Protein AF-A0A9D5TL53-F1 (afdb_monomer_lite)

Foldseek 3Di:
DDPPPDPVNQDDQDDPLVLLVLAQCPPLVVDPFDFPDWDAFPSRQWIWGWGAHPVRKIWTFIWGKDFDDPVVSSVQVPDPSGRRTHIDGPPPDDTDDIHNDPVVVVVVCCVDPCNVVTD

pLDDT: mean 85.14, std 12.77, range [38.06, 97.06]

Radius of gyration: 17.58 Å; chains: 1; bounding box: 40×21×59 Å

Structure (mmCIF, N/CA/C/O backbone):
data_AF-A0A9D5TL53-F1
#
_entry.id   AF-A0A9D5TL53-F1
#
loop_
_atom_site.group_PDB
_atom_site.id
_atom_site.type_symbol
_atom_site.label_atom_id
_atom_site.label_alt_id
_atom_site.label_comp_id
_atom_site.label_asym_id
_atom_site.label_entity_id
_atom_site.label_seq_id
_atom_site.pdbx_PDB_ins_code
_atom_site.Cartn_x
_atom_site.Cartn_y
_atom_site.Cartn_z
_atom_site.occupancy
_atom_site.B_iso_or_equiv
_atom_site.auth_seq_id
_atom_site.auth_comp_id
_atom_site.auth_asym_id
_atom_site.auth_atom_id
_atom_site.pdbx_PDB_model_num
ATOM 1 N N . MET A 1 1 ? 2.167 -2.154 -40.311 1.00 38.06 1 MET A N 1
ATOM 2 C CA . MET A 1 1 ? 3.318 -1.343 -39.862 1.00 38.06 1 MET A CA 1
ATOM 3 C C . MET A 1 1 ? 3.977 -2.146 -38.754 1.00 38.06 1 MET A C 1
ATOM 5 O O . MET A 1 1 ? 3.367 -2.303 -37.709 1.00 38.06 1 MET A O 1
ATOM 9 N N . ASN A 1 2 ? 5.110 -2.793 -39.035 1.00 40.25 2 ASN A N 1
ATOM 10 C CA . ASN A 1 2 ? 5.761 -3.689 -38.076 1.00 40.25 2 ASN A CA 1
ATOM 11 C C . ASN A 1 2 ? 6.693 -2.860 -37.191 1.00 40.25 2 ASN A C 1
ATOM 13 O O . ASN A 1 2 ? 7.795 -2.521 -37.618 1.00 40.25 2 ASN A O 1
ATOM 17 N N . PHE A 1 3 ? 6.237 -2.508 -35.990 1.00 49.22 3 PHE A N 1
ATOM 18 C CA . PHE A 1 3 ? 7.087 -1.898 -34.972 1.00 49.22 3 PHE A CA 1
ATOM 19 C C . PHE A 1 3 ? 7.912 -2.996 -34.302 1.00 49.22 3 PHE A C 1
ATOM 21 O O . PHE A 1 3 ? 7.498 -3.598 -33.317 1.00 49.22 3 PHE A O 1
ATOM 28 N N . TRP A 1 4 ? 9.081 -3.287 -34.867 1.00 53.09 4 TRP A N 1
ATOM 29 C CA . TRP A 1 4 ? 10.109 -4.030 -34.147 1.00 53.09 4 TRP A CA 1
ATOM 30 C C . TRP A 1 4 ? 10.795 -3.047 -33.201 1.00 53.09 4 TRP A C 1
ATOM 32 O O . TRP A 1 4 ? 11.663 -2.285 -33.622 1.00 53.09 4 TRP A O 1
ATOM 42 N N . ILE A 1 5 ? 10.358 -3.020 -31.942 1.00 56.47 5 ILE A N 1
ATOM 43 C CA . ILE A 1 5 ? 11.023 -2.244 -30.893 1.00 56.47 5 ILE A CA 1
ATOM 44 C C . ILE A 1 5 ? 12.365 -2.927 -30.622 1.00 56.47 5 ILE A C 1
ATOM 46 O O . ILE A 1 5 ? 12.429 -4.092 -30.227 1.00 56.47 5 ILE A O 1
ATOM 50 N N . SER A 1 6 ? 13.453 -2.216 -30.897 1.00 56.56 6 SER A N 1
ATOM 51 C CA . SER A 1 6 ? 14.799 -2.666 -30.566 1.00 56.56 6 SER A CA 1
ATOM 52 C C . SER A 1 6 ? 14.968 -2.635 -29.045 1.00 56.56 6 SER A C 1
ATOM 54 O O . SER A 1 6 ? 14.550 -1.688 -28.385 1.00 56.56 6 SER A O 1
ATOM 56 N N . LYS A 1 7 ? 15.644 -3.640 -28.471 1.00 55.62 7 LYS A N 1
ATOM 57 C CA . LYS A 1 7 ? 15.925 -3.734 -27.023 1.00 55.62 7 LYS A CA 1
ATOM 58 C C . LYS A 1 7 ? 16.646 -2.491 -26.453 1.00 55.62 7 LYS A C 1
ATOM 60 O O . LYS A 1 7 ? 16.682 -2.323 -25.242 1.00 55.62 7 LYS A O 1
ATOM 65 N N . LYS A 1 8 ? 17.224 -1.635 -27.310 1.00 59.75 8 LYS A N 1
ATOM 66 C CA . LYS A 1 8 ? 17.867 -0.362 -26.932 1.00 59.75 8 LYS A CA 1
ATOM 67 C C . LYS A 1 8 ? 16.899 0.787 -26.633 1.00 59.75 8 LYS A C 1
ATOM 69 O O . LYS A 1 8 ? 17.340 1.757 -26.030 1.00 59.75 8 LYS A O 1
ATOM 74 N N . ASP A 1 9 ? 15.635 0.681 -27.033 1.00 74.75 9 ASP A N 1
ATOM 75 C CA . ASP A 1 9 ? 14.674 1.789 -26.940 1.00 74.75 9 ASP A CA 1
ATOM 76 C C . ASP A 1 9 ? 13.719 1.652 -25.743 1.00 74.75 9 ASP A C 1
ATOM 78 O O . ASP A 1 9 ? 12.878 2.519 -25.520 1.00 74.75 9 ASP A O 1
ATOM 82 N N . ILE A 1 10 ? 13.842 0.568 -24.968 1.00 78.38 10 ILE A N 1
ATOM 83 C CA . ILE A 1 10 ? 13.052 0.337 -23.756 1.00 78.38 10 ILE A CA 1
ATOM 84 C C . ILE A 1 10 ? 13.772 1.032 -22.591 1.00 78.38 10 ILE A C 1
ATOM 86 O O . ILE A 1 10 ? 14.926 0.681 -22.313 1.00 78.38 10 ILE A O 1
ATOM 90 N N . PRO A 1 11 ? 13.134 2.001 -21.908 1.00 84.25 11 PRO A N 1
ATOM 91 C CA . PRO A 1 11 ? 13.688 2.607 -20.706 1.00 84.25 11 PRO A CA 1
ATOM 92 C C . PRO A 1 11 ? 14.086 1.537 -19.689 1.00 84.25 11 PRO A C 1
ATOM 94 O O . PRO A 1 11 ? 13.393 0.534 -19.527 1.00 84.25 11 PRO A O 1
ATOM 97 N N . LEU A 1 12 ? 15.196 1.741 -18.985 1.00 87.81 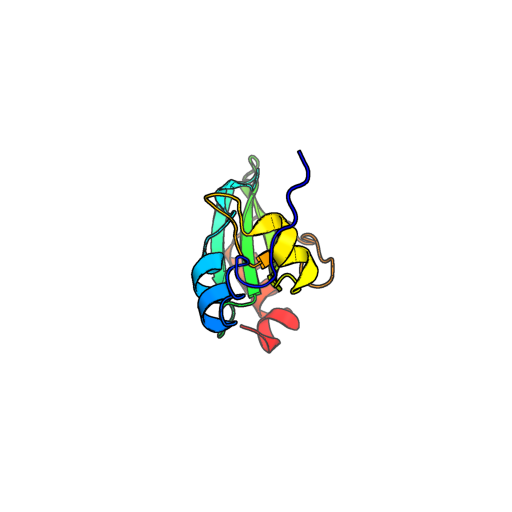12 LEU A N 1
ATOM 98 C CA . LEU A 1 12 ? 15.573 0.828 -17.909 1.00 87.81 12 LEU A CA 1
ATOM 99 C C . LEU A 1 12 ? 14.558 0.919 -16.768 1.00 87.81 12 LEU A C 1
ATOM 101 O O . LEU A 1 12 ? 14.093 2.010 -16.435 1.00 87.81 12 LEU A O 1
ATOM 105 N N . MET A 1 13 ? 14.255 -0.228 -16.160 1.00 89.75 13 MET A N 1
ATOM 106 C CA . MET A 1 13 ? 13.476 -0.280 -14.928 1.00 89.75 13 MET A CA 1
ATOM 107 C C . MET A 1 13 ? 14.187 0.550 -13.843 1.00 89.75 13 MET A C 1
ATOM 109 O O . MET A 1 13 ? 15.388 0.340 -13.616 1.00 89.75 13 MET A O 1
ATOM 113 N N . PRO A 1 14 ? 13.492 1.485 -13.170 1.00 91.75 14 PRO A N 1
ATOM 114 C CA . PRO A 1 14 ? 14.064 2.214 -12.046 1.00 91.75 14 PRO A CA 1
ATOM 115 C C . PRO A 1 14 ? 14.504 1.278 -10.911 1.00 91.75 14 PRO A C 1
ATOM 117 O O . PRO A 1 14 ? 14.023 0.154 -10.778 1.00 91.75 14 PRO A O 1
ATOM 120 N N . GLN A 1 15 ? 15.437 1.739 -10.078 1.00 94.69 15 GLN A N 1
ATOM 121 C CA . GLN A 1 15 ? 15.830 1.000 -8.873 1.00 94.69 15 GLN A CA 1
ATOM 122 C C . GLN A 1 15 ? 14.714 1.043 -7.826 1.00 94.69 15 GLN A C 1
ATOM 124 O O . GLN A 1 15 ? 13.935 1.997 -7.801 1.00 94.69 15 GLN A O 1
ATOM 129 N N . TRP A 1 16 ? 14.661 0.033 -6.956 1.00 95.38 16 TRP A N 1
ATOM 130 C CA . TRP A 1 16 ? 13.578 -0.153 -5.988 1.00 95.38 16 TRP A CA 1
ATOM 131 C C . TRP A 1 16 ? 13.283 1.100 -5.156 1.00 95.38 16 TRP A C 1
ATOM 133 O O . TRP A 1 16 ? 12.132 1.501 -5.044 1.00 95.38 16 TRP A O 1
ATOM 143 N N . GLU A 1 17 ? 14.304 1.781 -4.642 1.00 95.88 17 GLU A N 1
ATOM 144 C CA . GLU A 1 17 ? 14.130 2.978 -3.815 1.00 95.88 17 GLU A CA 1
ATOM 145 C C . GLU A 1 17 ? 13.429 4.111 -4.581 1.00 95.88 17 GLU A C 1
ATOM 147 O O . GLU A 1 17 ? 12.552 4.782 -4.038 1.00 95.88 17 GLU A O 1
ATOM 152 N N . ALA A 1 18 ? 13.765 4.282 -5.864 1.00 95.69 18 ALA A N 1
ATOM 153 C CA . ALA A 1 18 ? 13.109 5.255 -6.733 1.00 95.69 18 ALA A CA 1
ATOM 154 C C . ALA A 1 18 ? 11.668 4.835 -7.057 1.00 95.69 18 ALA A C 1
ATOM 156 O O . ALA A 1 18 ? 10.783 5.684 -7.112 1.00 95.69 18 ALA A O 1
ATOM 157 N N . ILE A 1 19 ? 11.413 3.532 -7.230 1.00 96.25 19 ILE A N 1
ATOM 158 C CA . ILE A 1 19 ? 10.055 3.000 -7.406 1.00 96.25 19 ILE A CA 1
ATOM 159 C C . ILE A 1 19 ? 9.198 3.336 -6.185 1.00 96.25 19 ILE A C 1
ATOM 161 O O . ILE A 1 19 ? 8.100 3.866 -6.347 1.00 96.25 19 ILE A O 1
ATOM 165 N N . VAL A 1 20 ? 9.698 3.083 -4.973 1.00 97.06 20 VAL A N 1
ATOM 166 C CA . VAL A 1 20 ? 8.974 3.399 -3.734 1.00 97.06 20 VAL A CA 1
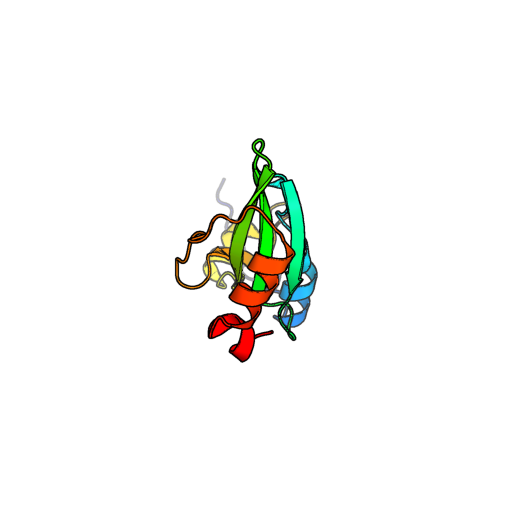ATOM 167 C C . VAL A 1 20 ? 8.642 4.890 -3.645 1.00 97.06 20 VAL A C 1
ATOM 169 O O . VAL A 1 20 ? 7.503 5.250 -3.348 1.00 97.06 20 VAL A O 1
ATOM 172 N N . GLU A 1 21 ? 9.597 5.765 -3.965 1.00 96.50 21 GLU A N 1
ATOM 173 C CA . GLU A 1 21 ? 9.371 7.214 -3.980 1.00 96.50 21 GLU A CA 1
ATOM 174 C C . GLU A 1 21 ? 8.308 7.626 -5.012 1.00 96.50 21 GLU A C 1
ATOM 176 O O . GLU A 1 21 ? 7.386 8.375 -4.683 1.00 96.50 21 GLU A O 1
ATOM 181 N N . MET A 1 22 ? 8.385 7.094 -6.236 1.00 95.50 22 MET A N 1
ATOM 182 C CA . MET A 1 22 ? 7.414 7.365 -7.304 1.00 95.50 22 MET A CA 1
ATOM 183 C C . MET A 1 22 ? 5.996 6.908 -6.943 1.00 95.50 22 MET A C 1
ATOM 185 O O . MET A 1 22 ? 5.022 7.532 -7.375 1.00 95.50 22 MET A O 1
ATOM 189 N N . MET A 1 23 ? 5.880 5.819 -6.179 1.00 96.81 23 MET A N 1
ATOM 190 C CA . MET A 1 23 ? 4.611 5.175 -5.845 1.00 96.81 23 MET A CA 1
ATOM 191 C C . MET A 1 23 ? 3.936 5.716 -4.592 1.00 96.81 23 MET A C 1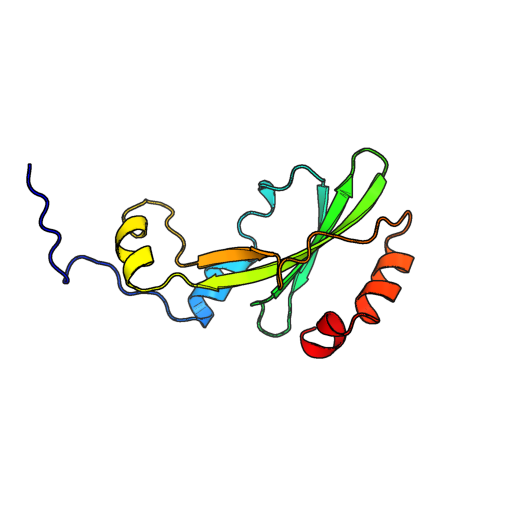
ATOM 193 O O . MET A 1 23 ? 2.726 5.532 -4.469 1.00 96.81 23 MET A O 1
ATOM 197 N N . ARG A 1 24 ? 4.678 6.360 -3.683 1.00 94.62 24 ARG A N 1
ATOM 198 C CA . ARG A 1 24 ? 4.259 6.675 -2.305 1.00 94.62 24 ARG A CA 1
ATOM 199 C C . ARG A 1 24 ? 2.772 7.030 -2.169 1.00 94.62 24 ARG A C 1
ATOM 201 O O . ARG A 1 24 ? 2.009 6.237 -1.626 1.00 94.62 24 ARG A O 1
ATOM 208 N N . ASP A 1 25 ? 2.349 8.142 -2.768 1.00 95.38 25 ASP A N 1
ATOM 209 C CA . ASP A 1 25 ? 0.972 8.656 -2.668 1.00 95.38 25 ASP A CA 1
ATOM 210 C C . ASP A 1 25 ? 0.109 8.354 -3.910 1.00 95.38 25 ASP A C 1
ATOM 212 O O . ASP A 1 25 ? -0.948 8.952 -4.108 1.00 95.38 25 ASP A O 1
ATOM 216 N N . LYS A 1 26 ? 0.542 7.440 -4.789 1.00 95.81 26 LYS A N 1
ATOM 217 C CA . LYS A 1 26 ? -0.203 7.115 -6.014 1.00 95.81 26 LYS A CA 1
ATOM 218 C C . LYS A 1 26 ? -1.484 6.339 -5.712 1.00 95.81 26 LYS A C 1
ATOM 220 O O . LYS A 1 26 ? -1.503 5.463 -4.839 1.00 95.81 26 LYS A O 1
ATOM 225 N N . TYR A 1 27 ? -2.519 6.647 -6.496 1.00 94.12 27 TYR A N 1
ATOM 226 C CA . TYR A 1 27 ? -3.827 5.988 -6.521 1.00 94.12 27 TYR A CA 1
ATOM 227 C C . TYR A 1 27 ? -4.683 6.166 -5.261 1.00 94.12 27 TYR A C 1
ATOM 229 O O . TYR A 1 27 ? -5.682 5.471 -5.101 1.00 94.12 27 TYR A O 1
ATOM 237 N N . LEU A 1 28 ? -4.336 7.098 -4.370 1.00 94.88 28 LEU A N 1
ATOM 238 C CA . LEU A 1 28 ? -5.166 7.411 -3.201 1.00 94.88 28 LEU A CA 1
ATOM 239 C C . LEU A 1 28 ? -6.511 8.035 -3.611 1.00 94.88 28 LEU A C 1
ATOM 241 O O . LEU A 1 28 ? -7.520 7.851 -2.944 1.00 94.88 28 LEU A O 1
ATOM 245 N N . GLU A 1 29 ? -6.544 8.718 -4.751 1.00 92.94 29 GLU A N 1
ATOM 246 C CA . GLU A 1 29 ? -7.742 9.290 -5.361 1.00 92.94 29 GLU A CA 1
ATOM 247 C C . GLU A 1 29 ? -8.682 8.251 -5.992 1.00 92.94 29 GLU A C 1
ATOM 249 O O . GLU A 1 29 ? -9.803 8.589 -6.366 1.00 92.94 29 GLU A O 1
ATOM 254 N N . ALA A 1 30 ? -8.231 7.002 -6.150 1.00 91.50 30 ALA A N 1
ATOM 255 C CA . ALA A 1 30 ? -9.016 5.939 -6.774 1.00 91.50 30 ALA A CA 1
ATOM 256 C C . ALA A 1 30 ? -9.990 5.253 -5.798 1.00 91.50 30 ALA A C 1
ATOM 258 O O . ALA A 1 30 ? -10.851 4.488 -6.236 1.00 91.50 30 ALA A O 1
ATOM 259 N N . PHE A 1 31 ? -9.860 5.508 -4.493 1.00 90.38 31 PHE A N 1
ATOM 260 C CA . PHE A 1 31 ? -10.773 4.977 -3.485 1.00 90.38 31 PHE A CA 1
ATOM 261 C C . PHE A 1 31 ? -12.134 5.677 -3.561 1.00 90.38 31 PHE A C 1
ATOM 263 O O . PHE A 1 31 ? -12.225 6.888 -3.750 1.00 90.38 31 PHE A O 1
ATOM 270 N N . THR A 1 32 ? -13.209 4.899 -3.416 1.00 89.62 32 THR A N 1
ATOM 271 C CA . THR A 1 32 ? -14.578 5.434 -3.346 1.00 89.62 32 THR A CA 1
ATOM 272 C C . THR A 1 32 ? -14.874 6.088 -2.002 1.00 89.62 32 THR A C 1
ATOM 274 O O . THR A 1 32 ? -15.652 7.037 -1.943 1.00 89.62 32 THR A O 1
ATOM 277 N N . ASP A 1 33 ? -14.260 5.564 -0.942 1.00 91.94 33 ASP A N 1
ATOM 278 C CA . ASP A 1 33 ? -14.379 6.062 0.424 1.00 91.94 33 ASP A CA 1
ATOM 279 C C . ASP A 1 33 ? -13.362 7.182 0.680 1.00 91.94 33 ASP A C 1
ATOM 281 O O . ASP A 1 33 ? -12.333 7.283 0.007 1.00 91.94 33 ASP A O 1
ATOM 285 N N . GLU A 1 34 ? -13.630 8.023 1.678 1.00 93.88 34 GLU A N 1
ATOM 286 C CA . GLU A 1 34 ? -12.721 9.104 2.061 1.00 93.88 34 GLU A CA 1
ATOM 287 C C . GLU A 1 34 ? -11.422 8.520 2.630 1.00 93.88 34 GLU A C 1
ATOM 289 O O . GLU A 1 34 ? -11.448 7.829 3.648 1.00 93.88 34 GLU A O 1
ATOM 294 N N . VAL A 1 35 ? -10.276 8.837 2.018 1.00 94.31 35 VAL A N 1
ATOM 295 C CA . VAL A 1 35 ? -8.960 8.544 2.603 1.00 94.31 35 VAL A CA 1
ATOM 296 C C . VAL A 1 35 ? -8.691 9.537 3.730 1.00 94.31 35 VAL A C 1
ATOM 298 O O . VAL A 1 35 ? -8.435 10.715 3.488 1.00 94.31 35 VAL A O 1
ATOM 301 N N . VAL A 1 36 ? -8.736 9.054 4.969 1.00 93.06 36 VAL A N 1
ATOM 302 C CA . VAL A 1 36 ? -8.572 9.884 6.171 1.00 93.06 36 VAL A CA 1
ATOM 303 C C . VAL A 1 36 ? -7.104 10.020 6.562 1.00 93.06 36 VAL A C 1
ATOM 305 O O . VAL A 1 36 ? -6.654 11.099 6.944 1.00 93.06 36 VAL A O 1
ATOM 308 N N . GLU A 1 37 ? -6.350 8.927 6.488 1.00 92.12 37 GLU A N 1
ATOM 309 C CA . GLU A 1 37 ? -4.941 8.885 6.871 1.00 92.12 37 GLU A CA 1
ATOM 310 C C . GLU A 1 37 ? -4.241 7.725 6.145 1.00 92.12 37 GLU A C 1
ATOM 312 O O . GLU A 1 37 ? -4.864 6.730 5.768 1.00 92.12 37 GLU A O 1
ATOM 317 N N . VAL A 1 38 ? -2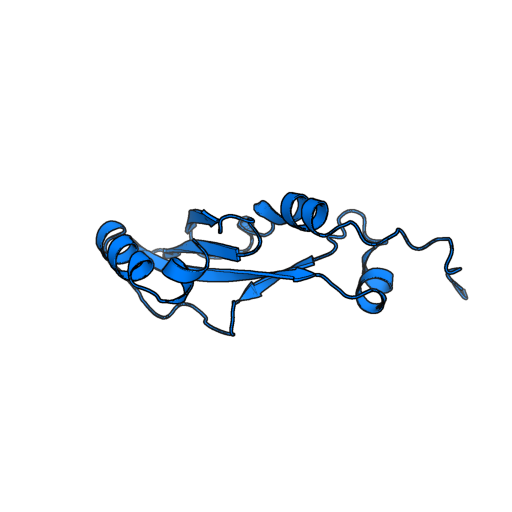.931 7.864 5.929 1.00 94.50 38 VAL A N 1
ATOM 318 C CA . VAL A 1 38 ? -2.088 6.811 5.360 1.00 94.50 38 VAL A CA 1
ATOM 319 C C . VAL A 1 38 ? -0.889 6.602 6.269 1.00 94.50 38 VAL A C 1
ATOM 321 O O . VAL A 1 38 ? -0.133 7.535 6.543 1.00 94.50 38 VAL A O 1
ATOM 324 N N . ILE A 1 39 ? -0.706 5.367 6.726 1.00 93.75 39 ILE A N 1
ATOM 325 C CA . ILE A 1 39 ? 0.435 4.974 7.552 1.00 93.75 39 ILE A CA 1
ATOM 326 C C . ILE A 1 39 ? 1.365 4.148 6.676 1.00 93.75 39 ILE A C 1
ATOM 328 O O . ILE A 1 39 ? 0.951 3.125 6.139 1.00 93.75 39 ILE A O 1
ATOM 332 N N . TYR A 1 40 ? 2.615 4.580 6.541 1.00 95.56 40 TYR A N 1
ATOM 333 C CA . TYR A 1 40 ? 3.634 3.898 5.743 1.00 95.56 40 TYR A CA 1
ATOM 334 C C . TYR A 1 40 ? 4.536 3.029 6.618 1.00 95.56 40 TYR A C 1
ATOM 336 O O . TYR A 1 40 ? 4.839 3.402 7.755 1.00 95.56 40 TYR A O 1
ATOM 344 N N . SER A 1 41 ? 4.993 1.896 6.079 1.00 95.06 41 SER A N 1
ATOM 345 C CA . SER A 1 41 ? 6.046 1.097 6.709 1.00 95.06 41 SER A CA 1
ATOM 346 C C . SER A 1 41 ? 7.347 1.887 6.765 1.00 95.06 41 SER A C 1
ATOM 348 O O . SER A 1 41 ? 7.527 2.902 6.084 1.00 95.06 41 SER A O 1
ATOM 350 N N . LYS A 1 42 ? 8.309 1.394 7.548 1.00 91.75 42 LYS A N 1
ATOM 351 C CA . LYS A 1 42 ? 9.614 2.051 7.702 1.00 91.75 42 LYS A CA 1
ATOM 352 C C . LYS A 1 42 ? 10.341 2.289 6.370 1.00 91.75 42 LYS A C 1
ATOM 354 O O . LYS A 1 42 ? 11.041 3.288 6.230 1.00 91.75 42 LYS A O 1
ATOM 359 N N . ASP A 1 43 ? 10.193 1.373 5.421 1.00 93.94 43 ASP A N 1
ATOM 360 C CA . ASP A 1 43 ? 10.766 1.441 4.073 1.00 93.94 43 ASP A CA 1
ATOM 361 C C . ASP A 1 43 ? 9.781 1.974 3.018 1.00 93.94 43 ASP A C 1
ATOM 363 O O . ASP A 1 43 ? 10.132 2.026 1.846 1.00 93.94 43 ASP A O 1
ATOM 367 N N . CYS A 1 44 ? 8.566 2.365 3.423 1.00 95.81 44 CYS A N 1
ATOM 368 C CA . CYS A 1 44 ? 7.476 2.849 2.570 1.00 95.81 44 CYS A CA 1
ATOM 369 C C . CYS A 1 44 ? 6.998 1.868 1.481 1.00 95.81 44 CYS A C 1
ATOM 371 O O . CYS A 1 44 ? 6.247 2.274 0.595 1.00 95.81 44 CYS A O 1
ATOM 373 N N . SER A 1 45 ? 7.385 0.589 1.542 1.00 96.06 45 SER A N 1
ATOM 374 C CA . SER A 1 45 ? 6.937 -0.432 0.585 1.00 96.06 45 SER A CA 1
ATOM 375 C C . SER A 1 45 ? 5.551 -1.000 0.895 1.00 96.06 45 SER A C 1
ATOM 377 O O . SER A 1 45 ? 4.913 -1.586 0.018 1.00 96.06 45 SER A O 1
ATOM 379 N N . LEU A 1 46 ? 5.079 -0.810 2.129 1.00 95.50 46 LEU A N 1
ATOM 380 C CA . LEU A 1 46 ? 3.738 -1.146 2.582 1.00 95.50 46 LEU A CA 1
ATOM 381 C C . LEU A 1 46 ? 3.032 0.112 3.082 1.00 95.50 46 LEU A C 1
ATOM 383 O O . LEU A 1 46 ? 3.664 1.034 3.613 1.00 95.50 46 LEU A O 1
ATOM 387 N N . ARG A 1 47 ? 1.704 0.125 2.975 1.00 95.19 47 ARG A N 1
ATOM 388 C CA . ARG A 1 47 ? 0.884 1.170 3.586 1.00 95.19 47 ARG A CA 1
ATOM 389 C C . ARG A 1 47 ? -0.444 0.639 4.097 1.00 95.19 47 ARG A C 1
ATOM 391 O O . ARG A 1 47 ? -1.071 -0.200 3.459 1.00 95.19 47 ARG A O 1
ATOM 398 N N . TYR A 1 48 ? -0.888 1.180 5.221 1.00 92.38 48 TYR A N 1
ATOM 399 C CA . TYR A 1 48 ? -2.288 1.141 5.612 1.00 92.38 48 TYR A CA 1
ATOM 400 C C . TYR A 1 48 ? -2.969 2.395 5.076 1.00 92.38 48 TYR A C 1
ATOM 402 O O . TYR A 1 48 ? -2.597 3.502 5.461 1.00 92.38 48 TYR A O 1
ATOM 410 N N . VAL A 1 49 ? -3.963 2.219 4.209 1.00 92.62 49 VAL A N 1
ATOM 411 C CA . VAL A 1 49 ? -4.865 3.290 3.773 1.00 92.62 49 VAL A CA 1
ATOM 412 C C . VAL A 1 49 ? -6.106 3.238 4.649 1.00 92.62 49 VAL A C 1
ATOM 414 O O . VAL A 1 49 ? -6.795 2.218 4.675 1.00 92.62 49 VAL A O 1
ATOM 417 N N . ILE A 1 50 ? -6.366 4.309 5.391 1.00 90.31 50 ILE A N 1
ATOM 418 C CA . ILE A 1 50 ? -7.496 4.405 6.316 1.00 90.31 50 ILE A CA 1
ATOM 419 C C . ILE A 1 50 ? -8.633 5.095 5.594 1.00 90.31 50 ILE A C 1
ATOM 421 O O . ILE A 1 50 ? -8.477 6.208 5.091 1.00 90.31 50 ILE A O 1
ATOM 425 N N . LEU A 1 51 ? -9.772 4.422 5.566 1.00 91.44 51 LEU A N 1
ATOM 426 C CA . LEU A 1 51 ? -10.930 4.808 4.787 1.00 91.44 51 LEU A CA 1
ATOM 427 C C . LEU A 1 51 ? -12.103 5.095 5.710 1.00 91.44 51 LEU A C 1
ATOM 429 O O . LEU A 1 51 ? -12.269 4.436 6.740 1.00 91.44 51 LEU A O 1
ATOM 433 N N . LYS A 1 52 ? -12.930 6.059 5.324 1.00 91.38 52 LYS A N 1
ATOM 434 C CA . LYS A 1 52 ? -14.181 6.369 6.000 1.00 91.38 52 LYS A CA 1
ATOM 435 C C . LYS A 1 52 ? -15.323 6.399 4.998 1.00 91.38 52 LYS A C 1
ATOM 437 O O . LYS A 1 52 ? -15.273 7.128 4.008 1.00 91.38 52 LYS A O 1
ATOM 442 N N . ASP A 1 53 ? -16.347 5.606 5.278 1.00 89.62 53 ASP A N 1
ATOM 443 C CA . ASP A 1 53 ? -17.534 5.533 4.437 1.00 89.62 53 ASP A CA 1
ATOM 444 C C . ASP A 1 53 ? -18.502 6.705 4.698 1.00 89.62 53 ASP A C 1
ATOM 446 O O . ASP A 1 53 ? -18.374 7.481 5.653 1.00 89.62 53 ASP A O 1
ATOM 450 N N . GLU A 1 54 ? -19.530 6.818 3.856 1.00 89.81 54 GLU A N 1
ATOM 451 C CA . GLU A 1 54 ? -20.573 7.849 3.964 1.00 89.81 54 GLU A CA 1
ATOM 452 C C . GLU A 1 54 ? -21.385 7.794 5.276 1.00 89.81 54 GLU A C 1
ATOM 454 O O . GLU A 1 54 ? -22.028 8.777 5.652 1.00 89.81 54 GLU A O 1
ATOM 459 N N . LYS A 1 55 ? -21.362 6.660 5.989 1.00 88.38 55 LYS A N 1
ATOM 460 C CA . LYS A 1 55 ? -22.047 6.457 7.277 1.00 88.38 55 LYS A CA 1
ATOM 461 C C . LYS A 1 55 ? -21.158 6.830 8.461 1.00 88.38 55 LYS A C 1
ATOM 463 O O . LYS A 1 55 ? -21.617 6.795 9.601 1.00 88.38 55 LYS A O 1
ATOM 468 N N . GLY A 1 56 ? -19.915 7.224 8.196 1.00 86.94 56 GLY A N 1
ATOM 469 C CA . GLY A 1 56 ? -18.931 7.594 9.199 1.00 86.94 56 GLY A CA 1
ATOM 470 C C . GLY A 1 56 ? -18.208 6.410 9.830 1.00 86.94 56 GLY A C 1
ATOM 471 O O . GLY A 1 56 ? -17.564 6.599 10.861 1.00 86.94 56 GLY A O 1
ATOM 472 N N . LEU A 1 57 ? -18.306 5.224 9.230 1.00 86.88 57 LEU A N 1
ATOM 473 C CA . LEU A 1 57 ? -17.609 4.028 9.674 1.00 86.88 57 LEU A CA 1
ATOM 474 C C . LEU A 1 57 ? -16.210 3.979 9.065 1.00 86.88 57 LEU A C 1
ATOM 476 O O . LEU A 1 57 ? -16.012 4.301 7.895 1.00 86.88 57 LEU A O 1
ATOM 480 N N . PHE A 1 58 ? -15.243 3.557 9.869 1.00 86.81 58 PHE A N 1
ATOM 481 C CA . PHE A 1 58 ? -13.845 3.459 9.478 1.00 86.81 58 PHE A CA 1
ATOM 482 C C . PHE A 1 58 ? -13.492 2.034 9.073 1.00 86.81 58 PHE A C 1
ATOM 484 O O . PHE A 1 58 ? -13.850 1.075 9.759 1.00 86.81 58 PHE A O 1
ATOM 491 N N . THR A 1 59 ? -12.722 1.902 8.002 1.00 86.56 59 THR A N 1
ATOM 492 C CA . THR A 1 59 ? -12.072 0.656 7.601 1.00 86.56 59 THR A CA 1
ATOM 493 C C . THR A 1 59 ? -10.645 0.936 7.136 1.00 86.56 59 THR A C 1
ATOM 495 O O . THR A 1 59 ? -10.174 2.073 7.176 1.00 86.56 59 THR A O 1
ATOM 498 N N . TYR A 1 60 ? -9.921 -0.102 6.730 1.00 87.00 60 TYR A N 1
ATOM 499 C CA . TYR A 1 60 ? -8.580 0.054 6.189 1.00 87.00 60 TYR A CA 1
ATOM 500 C C . TYR A 1 60 ? -8.273 -0.975 5.108 1.00 87.00 60 TYR A C 1
ATOM 502 O O . TYR A 1 60 ? -8.825 -2.078 5.087 1.00 87.00 60 TYR A O 1
ATOM 510 N N . GLN A 1 61 ? -7.309 -0.629 4.263 1.00 89.31 61 GLN A N 1
ATOM 511 C CA . GLN A 1 61 ? -6.691 -1.536 3.309 1.00 89.31 61 GLN A CA 1
ATOM 512 C C . GLN A 1 61 ? -5.180 -1.555 3.540 1.00 89.31 61 GLN A C 1
ATOM 514 O O . GLN A 1 61 ? -4.532 -0.510 3.506 1.00 89.31 61 GLN A O 1
ATOM 519 N N . LEU A 1 62 ? -4.624 -2.740 3.810 1.00 91.12 62 LEU A N 1
ATOM 520 C CA . LEU A 1 62 ? -3.177 -2.940 3.821 1.00 91.12 62 LEU A CA 1
ATOM 521 C C . LEU A 1 62 ? -2.724 -3.249 2.399 1.00 91.12 62 LEU A C 1
ATOM 523 O O . LEU A 1 62 ? -3.190 -4.212 1.789 1.00 91.12 62 LEU A O 1
ATOM 527 N N . GLU A 1 63 ? -1.804 -2.450 1.885 1.00 93.94 63 GLU A N 1
ATOM 528 C CA . GLU A 1 63 ? -1.287 -2.566 0.528 1.00 93.94 63 GLU A CA 1
ATOM 529 C C . GLU A 1 63 ? 0.228 -2.708 0.518 1.00 93.94 63 GLU A C 1
ATOM 531 O O . GLU A 1 63 ? 0.920 -2.248 1.428 1.00 93.94 63 GLU A O 1
ATOM 536 N N . ALA A 1 64 ? 0.732 -3.316 -0.550 1.00 95.31 64 ALA A N 1
ATOM 537 C CA . ALA A 1 64 ? 2.145 -3.424 -0.862 1.00 95.31 64 ALA A CA 1
ATOM 538 C C . ALA A 1 64 ? 2.431 -2.936 -2.274 1.00 95.31 64 ALA A C 1
ATOM 540 O O . ALA A 1 64 ? 1.599 -3.086 -3.172 1.00 95.31 64 ALA A O 1
ATOM 541 N N . ILE A 1 65 ? 3.632 -2.405 -2.478 1.00 96.94 65 ILE A N 1
ATOM 542 C CA . ILE A 1 65 ? 4.144 -2.130 -3.815 1.00 96.94 65 ILE A CA 1
ATOM 543 C C . ILE A 1 65 ? 4.480 -3.460 -4.490 1.00 96.94 65 ILE A C 1
ATOM 545 O O . ILE A 1 65 ? 5.344 -4.211 -4.037 1.00 96.94 65 ILE A O 1
ATOM 549 N N . TYR A 1 66 ? 3.821 -3.719 -5.612 1.00 95.06 66 TYR A N 1
ATOM 550 C CA . TYR A 1 66 ? 4.196 -4.751 -6.563 1.00 95.06 66 TYR A CA 1
ATOM 551 C C . TYR A 1 66 ? 4.980 -4.108 -7.707 1.00 95.06 66 TYR A C 1
ATOM 553 O O . TYR A 1 66 ? 4.407 -3.374 -8.515 1.00 95.06 66 TYR A O 1
ATOM 561 N N . GLN A 1 67 ? 6.291 -4.352 -7.751 1.00 95.44 67 GLN A N 1
ATOM 562 C CA . GLN A 1 67 ? 7.132 -3.968 -8.884 1.00 95.44 67 GLN A CA 1
ATOM 563 C C . GLN A 1 67 ? 6.880 -4.916 -10.054 1.00 95.44 67 GLN A C 1
ATOM 565 O O . GLN A 1 67 ? 6.943 -6.134 -9.889 1.00 95.44 67 GLN A O 1
ATOM 570 N N . PHE A 1 68 ? 6.653 -4.332 -11.227 1.00 94.19 68 PHE A N 1
ATOM 571 C CA . PHE A 1 68 ? 6.514 -5.086 -12.463 1.00 94.19 68 PHE A CA 1
ATOM 572 C C . PHE A 1 68 ? 7.829 -5.753 -12.853 1.00 94.19 68 PHE A C 1
ATOM 574 O O . PHE A 1 68 ? 8.913 -5.212 -12.610 1.00 94.19 68 PHE A O 1
ATOM 581 N N . ASP A 1 69 ? 7.747 -6.914 -13.490 1.00 92.06 69 ASP A N 1
ATOM 582 C CA . ASP A 1 69 ? 8.927 -7.540 -14.073 1.00 92.06 69 ASP A CA 1
ATOM 583 C C . ASP A 1 69 ? 9.373 -6.844 -15.377 1.00 92.06 69 ASP A C 1
ATOM 585 O O . ASP A 1 69 ? 8.748 -5.902 -15.879 1.00 92.06 69 ASP A O 1
ATOM 589 N N . GLU A 1 70 ? 10.514 -7.270 -15.929 1.00 88.12 70 GLU A N 1
ATOM 590 C CA . GLU A 1 70 ? 11.035 -6.684 -17.168 1.00 88.12 70 GLU A CA 1
ATOM 591 C C . GLU A 1 70 ? 10.089 -6.861 -18.358 1.00 88.12 70 GLU A C 1
ATOM 593 O O . GLU A 1 70 ? 10.126 -6.044 -19.277 1.00 88.12 70 GLU A O 1
ATOM 598 N N . ASP A 1 71 ? 9.307 -7.937 -18.402 1.00 88.88 71 ASP A N 1
ATOM 599 C CA . ASP A 1 71 ? 8.408 -8.205 -19.516 1.00 88.88 71 ASP A CA 1
ATOM 600 C C . ASP A 1 71 ? 7.170 -7.319 -19.426 1.00 88.88 71 ASP A C 1
ATOM 602 O O . ASP A 1 71 ? 6.841 -6.662 -20.410 1.00 88.88 71 ASP A O 1
ATOM 606 N N . GLU A 1 72 ? 6.559 -7.203 -18.250 1.00 91.31 72 GLU A N 1
ATOM 607 C CA . GLU A 1 72 ? 5.469 -6.265 -17.973 1.00 91.31 72 GLU A CA 1
ATOM 608 C C . GLU A 1 72 ? 5.880 -4.815 -18.267 1.00 91.31 72 GLU A C 1
ATOM 610 O O . GLU A 1 72 ? 5.169 -4.091 -18.972 1.00 91.31 72 GLU A O 1
ATOM 615 N N . TRP A 1 73 ? 7.073 -4.407 -17.820 1.00 90.31 73 TRP A N 1
ATOM 616 C CA . TRP A 1 73 ? 7.597 -3.057 -18.034 1.00 90.31 73 TRP A CA 1
ATOM 617 C C . TRP A 1 73 ? 7.691 -2.672 -19.507 1.00 90.31 73 TRP A C 1
ATOM 619 O O . TRP A 1 73 ? 7.298 -1.566 -19.879 1.00 90.31 73 TRP A O 1
ATOM 629 N N . LYS A 1 74 ? 8.138 -3.598 -20.366 1.00 88.69 74 LYS A N 1
ATOM 630 C CA . LYS A 1 74 ? 8.264 -3.368 -21.818 1.00 88.69 74 LYS A CA 1
ATOM 631 C C . LYS A 1 74 ? 6.946 -2.972 -22.474 1.00 88.69 74 LYS A C 1
ATOM 633 O O . LYS A 1 74 ? 6.971 -2.297 -23.502 1.00 88.69 74 LYS A O 1
ATOM 638 N N . TYR A 1 75 ? 5.814 -3.406 -21.922 1.00 85.19 75 TYR A N 1
ATOM 639 C CA . TYR A 1 75 ? 4.500 -3.092 -22.476 1.00 85.19 75 TYR A CA 1
ATOM 640 C C . TYR A 1 75 ? 3.959 -1.749 -21.991 1.00 85.19 75 TYR A C 1
ATOM 642 O O . TYR A 1 75 ? 3.237 -1.092 -22.737 1.00 85.19 75 TYR A O 1
ATOM 650 N N . ILE A 1 76 ? 4.310 -1.327 -20.775 1.00 85.88 76 ILE A N 1
ATOM 651 C CA . ILE A 1 76 ? 3.716 -0.141 -20.146 1.00 85.88 76 ILE A CA 1
ATOM 652 C C . ILE A 1 76 ? 4.591 1.112 -20.249 1.00 85.88 76 ILE A C 1
ATOM 654 O O . ILE A 1 76 ? 4.056 2.217 -20.272 1.00 85.88 76 ILE A O 1
ATOM 658 N N . CYS A 1 77 ? 5.916 0.974 -20.362 1.00 85.25 77 CYS A N 1
ATOM 659 C CA . CYS A 1 77 ? 6.882 2.072 -20.225 1.00 85.25 77 CYS A CA 1
ATOM 660 C C . CYS A 1 77 ? 6.770 3.195 -21.268 1.00 85.25 77 CYS A C 1
ATOM 662 O O . CYS A 1 77 ? 7.408 4.235 -21.123 1.00 85.25 77 CYS A O 1
ATOM 664 N N . PHE A 1 78 ? 6.003 2.985 -22.338 1.00 84.31 78 PHE A N 1
ATOM 665 C CA . PHE A 1 78 ? 5.801 3.963 -23.410 1.00 84.31 78 PHE A CA 1
ATOM 666 C C . PHE A 1 78 ? 4.584 4.873 -23.189 1.00 84.31 78 PHE A C 1
ATOM 668 O O . PHE A 1 78 ? 4.339 5.769 -23.997 1.00 84.31 78 PHE A O 1
ATOM 675 N N . HIS A 1 79 ? 3.814 4.665 -22.117 1.00 83.44 79 HIS A N 1
ATOM 676 C CA . HIS A 1 79 ? 2.745 5.581 -21.731 1.00 83.44 79 HIS A CA 1
ATOM 677 C C . HIS A 1 79 ? 3.314 6.797 -20.986 1.00 83.44 79 HIS A C 1
ATOM 679 O O . HIS A 1 79 ? 4.222 6.660 -20.170 1.00 83.44 79 HIS A O 1
ATOM 685 N N . ASN A 1 80 ? 2.755 7.986 -21.241 1.00 74.94 80 ASN A N 1
ATOM 686 C CA . ASN A 1 80 ? 3.260 9.259 -20.700 1.00 74.94 80 ASN A CA 1
ATOM 687 C C . ASN A 1 80 ? 3.285 9.334 -19.159 1.00 74.94 80 ASN A C 1
ATOM 689 O O . ASN A 1 80 ? 4.034 10.142 -18.624 1.00 74.94 80 ASN A O 1
ATOM 693 N N . ASP A 1 81 ? 2.533 8.469 -18.471 1.00 83.19 81 ASP A N 1
ATOM 694 C CA . ASP A 1 81 ? 2.443 8.397 -17.005 1.00 83.19 81 ASP A CA 1
ATOM 695 C C . ASP A 1 81 ? 2.722 6.979 -16.473 1.00 83.19 81 ASP A C 1
ATOM 697 O O . ASP A 1 81 ? 2.223 6.583 -15.419 1.00 83.19 81 ASP A O 1
ATOM 701 N N . ALA A 1 82 ? 3.480 6.177 -17.227 1.00 87.88 82 ALA A N 1
ATOM 702 C CA . ALA A 1 82 ? 3.792 4.806 -16.846 1.00 87.88 82 ALA A CA 1
ATOM 703 C C . ALA A 1 82 ? 4.522 4.756 -15.498 1.00 87.88 82 ALA A C 1
ATOM 705 O O . ALA A 1 82 ? 5.598 5.335 -15.332 1.00 87.88 82 ALA A O 1
ATOM 706 N N . LEU A 1 83 ? 3.953 4.013 -14.552 1.00 93.56 83 LEU A N 1
ATOM 707 C CA . LEU A 1 83 ? 4.593 3.714 -13.280 1.00 93.56 83 LEU A CA 1
ATOM 708 C C . LEU A 1 83 ? 5.198 2.303 -13.328 1.00 93.56 83 LEU A C 1
ATOM 710 O O . LEU A 1 83 ? 4.585 1.394 -13.883 1.00 93.56 83 LEU A O 1
ATOM 714 N N . PRO A 1 84 ? 6.394 2.099 -12.752 1.00 94.19 84 PRO A N 1
ATOM 715 C CA . PRO A 1 84 ? 7.099 0.811 -12.762 1.00 94.19 84 PRO A CA 1
ATOM 716 C C . PRO A 1 84 ? 6.529 -0.210 -11.761 1.00 94.19 84 PRO A C 1
ATOM 718 O O . PRO A 1 84 ? 7.089 -1.291 -11.579 1.00 94.19 84 PRO A O 1
ATOM 721 N N . ALA A 1 85 ? 5.442 0.144 -11.080 1.00 96.31 85 ALA A N 1
ATOM 722 C CA . ALA A 1 85 ? 4.817 -0.659 -10.050 1.00 96.31 85 ALA A CA 1
ATOM 723 C C . ALA A 1 85 ? 3.346 -0.265 -9.860 1.00 96.31 85 ALA A C 1
ATOM 725 O O . ALA A 1 85 ? 2.871 0.747 -10.384 1.00 96.31 85 ALA A O 1
ATOM 726 N N . THR A 1 86 ? 2.637 -1.047 -9.053 1.00 95.38 86 THR A N 1
ATOM 727 C CA . THR A 1 86 ? 1.290 -0.728 -8.576 1.00 95.38 86 THR A CA 1
ATOM 728 C C . THR A 1 86 ? 1.132 -1.085 -7.103 1.00 95.38 86 THR A C 1
ATOM 730 O O . THR A 1 86 ? 1.841 -1.945 -6.585 1.00 95.38 86 THR A O 1
ATOM 733 N N . TRP A 1 87 ? 0.189 -0.435 -6.427 1.00 95.69 87 TRP A N 1
ATOM 734 C CA . TRP A 1 87 ? -0.268 -0.875 -5.112 1.00 95.69 87 TRP A CA 1
ATOM 735 C C . TRP A 1 87 ? -1.215 -2.065 -5.275 1.00 95.69 87 TRP A C 1
ATOM 737 O O . TRP A 1 87 ? -2.082 -2.052 -6.151 1.00 95.69 87 TRP A O 1
ATOM 747 N N . VAL A 1 88 ? -1.028 -3.102 -4.458 1.00 93.12 88 VAL A N 1
ATOM 748 C CA . VAL A 1 88 ? -1.893 -4.291 -4.410 1.00 93.12 88 VAL A CA 1
ATOM 749 C C . VAL A 1 88 ? -2.241 -4.643 -2.963 1.00 93.12 88 VAL A C 1
ATOM 751 O O . VAL A 1 88 ? -1.405 -4.426 -2.083 1.00 93.12 88 VAL A O 1
ATOM 754 N N . PRO A 1 89 ? -3.422 -5.228 -2.684 1.00 90.94 89 PRO A N 1
ATOM 755 C CA . PRO A 1 89 ? -3.753 -5.715 -1.346 1.00 90.94 89 PRO A CA 1
ATOM 756 C C . PRO A 1 89 ? -2.710 -6.715 -0.830 1.00 90.94 89 PRO A C 1
ATOM 758 O O . PRO A 1 89 ? -2.425 -7.729 -1.476 1.00 90.94 89 PRO A O 1
ATOM 761 N N . PHE A 1 90 ? -2.150 -6.458 0.351 1.00 86.12 90 PHE A N 1
ATOM 762 C CA . PHE A 1 90 ? -1.140 -7.327 0.946 1.00 86.12 90 PHE A CA 1
ATOM 763 C C . PHE A 1 90 ? -1.771 -8.647 1.400 1.00 86.12 90 PHE A C 1
ATOM 765 O O . PHE A 1 90 ? -2.746 -8.670 2.151 1.00 86.12 90 PHE A O 1
ATOM 772 N N . GLY A 1 91 ? -1.235 -9.768 0.911 1.00 77.06 91 GLY A N 1
ATOM 773 C CA . GLY A 1 91 ? -1.711 -11.106 1.278 1.00 77.06 91 GLY A CA 1
ATOM 774 C C . GLY A 1 91 ? -3.164 -11.410 0.883 1.00 77.06 91 GLY A C 1
ATOM 775 O O . GLY A 1 91 ? -3.749 -12.345 1.423 1.00 77.06 91 GLY A O 1
ATOM 776 N N . GLY A 1 92 ? -3.771 -10.626 -0.020 1.00 62.75 92 GLY A N 1
ATOM 777 C CA . GLY A 1 92 ? -5.192 -10.756 -0.371 1.00 62.75 92 GLY A CA 1
ATOM 778 C C . GLY A 1 92 ? -6.152 -10.362 0.760 1.00 62.75 92 GLY A C 1
ATOM 779 O O . GLY A 1 92 ? -7.333 -10.711 0.716 1.00 62.75 92 GLY A O 1
ATOM 780 N N . ILE A 1 93 ? -5.659 -9.657 1.782 1.00 61.16 93 ILE A N 1
ATOM 781 C CA . ILE A 1 93 ? -6.463 -9.168 2.899 1.00 61.16 93 ILE A CA 1
ATOM 782 C C . ILE A 1 93 ? -7.155 -7.880 2.449 1.00 61.16 93 ILE A C 1
ATOM 784 O O . ILE A 1 93 ? -6.556 -6.809 2.424 1.00 61.16 93 ILE A O 1
ATOM 788 N N . VAL A 1 94 ? -8.430 -7.988 2.083 1.00 56.72 94 VAL A N 1
ATOM 789 C CA . VAL A 1 94 ? -9.314 -6.831 1.882 1.00 56.72 94 VAL A CA 1
ATOM 790 C C . VAL A 1 94 ? -10.081 -6.601 3.189 1.00 56.72 94 VAL A C 1
ATOM 792 O O . VAL A 1 94 ? -10.555 -7.568 3.790 1.00 56.72 94 VAL A O 1
ATOM 795 N N . GLY A 1 95 ? -10.106 -5.343 3.648 1.00 57.91 95 GLY A N 1
ATOM 796 C CA . GLY A 1 95 ? -10.444 -4.870 4.999 1.00 57.91 95 GLY A CA 1
ATOM 797 C C . GLY A 1 95 ? -11.479 -5.690 5.772 1.00 57.91 95 GLY A C 1
ATOM 798 O O . GLY A 1 95 ? -12.593 -5.919 5.307 1.00 57.91 95 GLY A O 1
ATOM 799 N N . LYS A 1 96 ? -11.107 -6.145 6.976 1.00 57.47 96 LYS A N 1
ATOM 800 C CA . LYS A 1 96 ? -11.955 -7.031 7.794 1.00 57.47 96 LYS A CA 1
ATOM 801 C C . LYS A 1 96 ? -12.688 -6.361 8.945 1.00 57.47 96 LYS A C 1
ATOM 803 O O . LYS A 1 96 ? -13.587 -6.990 9.498 1.00 57.47 96 LYS A O 1
ATOM 808 N N . SER A 1 97 ? -12.367 -5.117 9.282 1.00 62.72 97 SER A N 1
ATOM 809 C CA . SER A 1 97 ? -12.903 -4.519 10.500 1.00 62.72 97 SER A CA 1
ATOM 810 C C . SER A 1 97 ? -13.460 -3.124 10.239 1.00 62.72 97 SER A C 1
ATOM 812 O O . SER A 1 97 ? -12.826 -2.289 9.591 1.00 62.72 97 SER A O 1
ATOM 814 N N . VAL A 1 98 ? -14.693 -2.931 10.705 1.00 67.75 98 VAL A N 1
ATOM 815 C CA . VAL A 1 98 ? -15.486 -1.707 10.598 1.00 67.75 98 VAL A CA 1
ATOM 816 C C . VAL A 1 98 ? -15.563 -1.113 12.000 1.00 67.75 98 VAL A C 1
ATOM 818 O O . VAL A 1 98 ? -16.050 -1.782 12.911 1.00 67.75 98 VAL A O 1
ATOM 821 N N . PHE A 1 99 ? -15.070 0.109 12.187 1.00 75.06 99 PHE A N 1
ATOM 822 C CA . PHE A 1 99 ? -15.001 0.767 13.495 1.00 75.06 99 PHE A CA 1
ATOM 823 C C . PHE A 1 99 ? -15.795 2.065 13.507 1.00 75.06 99 PHE A C 1
ATOM 825 O O . PHE A 1 99 ? -15.820 2.798 12.524 1.00 75.06 99 PHE A O 1
ATOM 832 N N . GLU A 1 100 ? -16.387 2.396 14.650 1.00 75.69 100 GLU A N 1
ATOM 833 C CA . GLU A 1 100 ? -17.075 3.677 14.855 1.00 75.69 100 GLU A CA 1
ATOM 834 C C . GLU A 1 100 ? -16.103 4.791 15.298 1.00 75.69 100 GLU A C 1
ATOM 836 O O . GLU A 1 100 ? -16.438 5.975 15.255 1.00 75.69 100 GLU A O 1
ATOM 841 N N . ASN A 1 101 ? -14.885 4.428 15.727 1.00 78.31 101 ASN A N 1
ATOM 842 C CA . ASN A 1 101 ? -13.905 5.339 16.315 1.00 78.31 101 ASN A CA 1
ATOM 843 C C . ASN A 1 101 ? -12.467 5.023 15.867 1.00 78.31 101 ASN A C 1
ATOM 845 O O . ASN A 1 101 ? -11.957 3.922 16.083 1.00 78.31 101 ASN A O 1
ATOM 849 N N . ILE A 1 102 ? -11.772 6.036 15.341 1.00 77.75 102 ILE A N 1
ATOM 850 C CA . ILE A 1 102 ? -10.377 5.941 14.885 1.00 77.75 102 ILE A CA 1
ATOM 851 C C . ILE A 1 102 ? -9.390 5.523 15.990 1.00 77.75 102 ILE A C 1
ATOM 853 O O . ILE A 1 102 ? -8.408 4.841 15.716 1.00 77.75 102 ILE A O 1
ATOM 857 N N . ASN A 1 103 ? -9.645 5.875 17.255 1.00 81.44 103 ASN A N 1
ATOM 858 C CA . ASN A 1 103 ? -8.763 5.500 18.367 1.00 81.44 103 ASN A CA 1
ATOM 859 C C . ASN A 1 103 ? -8.851 4.008 18.713 1.00 81.44 103 ASN A C 1
ATOM 861 O O . ASN A 1 103 ? -7.846 3.400 19.083 1.00 81.44 103 ASN A O 1
ATOM 865 N N . GLU A 1 104 ? -10.046 3.421 18.615 1.00 78.75 104 GLU A N 1
ATOM 866 C CA . GLU A 1 104 ? -10.243 1.983 18.825 1.00 78.75 104 GLU A CA 1
ATOM 867 C C . GLU A 1 104 ? -9.593 1.197 17.693 1.00 78.75 104 GLU A C 1
ATOM 869 O O . GLU A 1 104 ? -8.835 0.262 17.948 1.00 78.75 104 GLU A O 1
ATOM 874 N N . TRP A 1 105 ? -9.773 1.680 16.465 1.00 77.62 105 TRP A N 1
ATOM 875 C CA . TRP A 1 105 ? -9.086 1.153 15.297 1.00 77.62 105 TRP A CA 1
ATOM 876 C C . TRP A 1 105 ? -7.556 1.199 15.440 1.00 77.62 105 TRP A C 1
ATOM 878 O O . TRP A 1 105 ? -6.907 0.167 15.309 1.00 77.62 105 TRP A O 1
ATOM 888 N N . LEU A 1 106 ? -6.963 2.353 15.781 1.00 80.38 106 LEU A N 1
ATOM 889 C CA . LEU A 1 106 ? -5.506 2.497 15.952 1.00 80.38 106 LEU A CA 1
ATOM 890 C C . LEU A 1 106 ? -4.942 1.510 16.980 1.00 80.38 106 LEU A C 1
ATOM 892 O O . LEU A 1 106 ? -3.805 1.046 16.857 1.00 80.38 106 LEU A O 1
ATOM 896 N N . LYS A 1 107 ? -5.719 1.208 18.023 1.00 83.88 107 LYS A N 1
ATOM 897 C CA . LYS A 1 107 ? -5.338 0.238 19.047 1.00 83.88 107 LYS A CA 1
ATOM 898 C C . LYS A 1 107 ? -5.335 -1.189 18.496 1.00 83.88 107 LYS A C 1
ATOM 900 O O . LYS A 1 107 ? -4.388 -1.918 18.790 1.00 83.88 107 LYS A O 1
ATOM 905 N N . GLU A 1 108 ? -6.354 -1.580 17.731 1.00 80.94 108 GLU A N 1
ATOM 906 C CA . GLU A 1 108 ? -6.401 -2.897 17.085 1.00 80.94 108 GLU A CA 1
ATOM 907 C C . GLU A 1 108 ? -5.325 -3.038 16.011 1.00 80.94 108 GLU A C 1
ATOM 909 O O . GLU A 1 108 ? -4.568 -4.004 16.042 1.00 80.94 108 GLU A O 1
ATOM 914 N N . LEU A 1 109 ? -5.155 -2.026 15.158 1.00 82.69 109 LEU A N 1
ATOM 915 C CA . LEU A 1 109 ? -4.122 -2.006 14.129 1.00 82.69 109 LEU A CA 1
ATOM 916 C C . LEU A 1 109 ? -2.731 -2.259 14.727 1.00 82.69 109 LEU A C 1
ATOM 918 O O . LEU A 1 109 ? -1.998 -3.126 14.266 1.00 82.69 109 LEU A O 1
ATOM 922 N N . ARG A 1 110 ? -2.370 -1.542 15.799 1.00 84.56 110 ARG A N 1
ATOM 923 C CA . ARG A 1 110 ? -1.078 -1.724 16.487 1.00 84.56 110 ARG A CA 1
ATOM 924 C C . ARG A 1 110 ? -0.930 -3.094 17.151 1.00 84.56 110 ARG A C 1
ATOM 926 O O . ARG A 1 110 ? 0.175 -3.470 17.551 1.00 84.56 110 ARG A O 1
ATOM 933 N N . ALA A 1 111 ? -2.025 -3.829 17.331 1.00 85.25 111 ALA A N 1
ATOM 934 C CA . ALA A 1 111 ? -2.000 -5.188 17.842 1.00 85.25 111 ALA A CA 1
ATOM 935 C C . ALA A 1 111 ? -1.759 -6.233 16.739 1.00 85.25 111 ALA A C 1
ATOM 937 O O . ALA A 1 111 ? -1.251 -7.309 17.084 1.00 85.25 111 ALA A O 1
ATOM 938 N N . GLU A 1 112 ? -2.041 -5.915 15.470 1.00 83.38 112 GLU A N 1
ATOM 939 C CA . GLU A 1 112 ? -1.880 -6.830 14.335 1.00 83.38 112 GLU A CA 1
ATOM 940 C C . GLU A 1 112 ? -0.419 -7.291 14.161 1.00 83.38 112 GLU A C 1
ATOM 942 O O . GLU A 1 112 ? 0.517 -6.497 14.351 1.00 83.38 112 GLU A O 1
ATOM 947 N N . PRO A 1 113 ? -0.182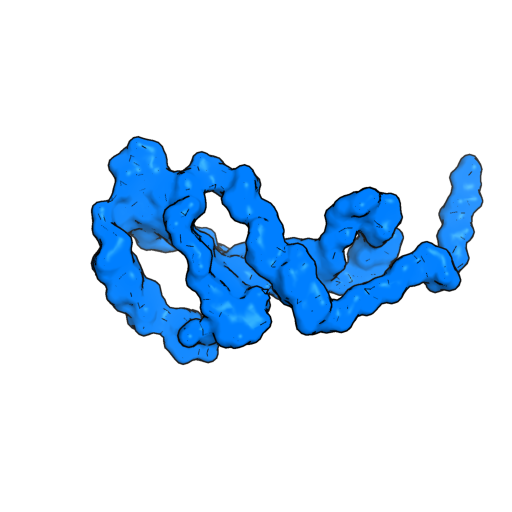 -8.572 13.815 1.00 84.44 113 PRO A N 1
ATOM 948 C CA . PRO A 1 113 ? 1.160 -9.099 13.573 1.00 84.44 113 PRO A CA 1
ATOM 949 C C . PRO A 1 113 ? 1.922 -8.325 12.493 1.00 84.44 113 PRO A C 1
ATOM 951 O O . PRO A 1 113 ? 3.089 -7.990 12.688 1.00 84.44 113 PRO A O 1
ATOM 954 N N . GLU A 1 114 ? 1.256 -7.999 11.387 1.00 84.44 114 GLU A N 1
ATOM 955 C CA . GLU A 1 114 ? 1.830 -7.293 10.246 1.00 84.44 114 GLU A CA 1
ATOM 956 C C . GLU A 1 114 ? 2.257 -5.880 10.639 1.00 84.44 114 GLU A C 1
ATOM 958 O O . GLU A 1 114 ? 3.352 -5.449 10.284 1.00 84.44 114 GLU A O 1
ATOM 963 N N . TYR A 1 115 ? 1.437 -5.172 11.426 1.00 85.31 115 TYR A N 1
ATOM 964 C CA . TYR A 1 115 ? 1.819 -3.854 11.927 1.00 85.31 115 TYR A CA 1
ATOM 965 C C . TYR A 1 115 ? 3.114 -3.954 12.737 1.00 85.31 115 TYR A C 1
ATOM 967 O O . TYR A 1 115 ? 4.087 -3.296 12.412 1.00 85.31 115 TYR A O 1
ATOM 975 N N . LYS A 1 116 ? 3.1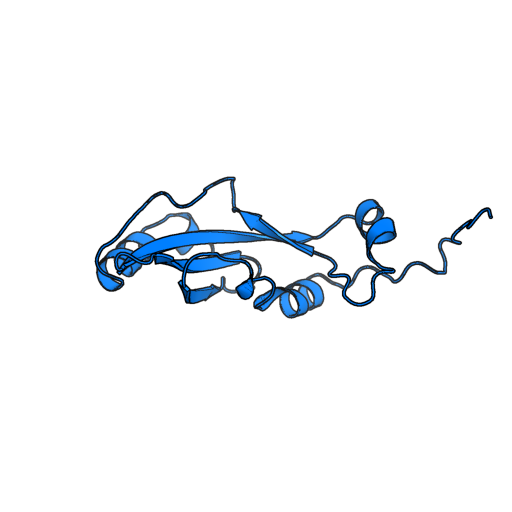87 -4.860 13.717 1.00 87.38 116 LYS A N 1
ATOM 976 C CA . LYS A 1 116 ? 4.393 -5.033 14.551 1.00 87.38 116 LYS A CA 1
ATOM 977 C C . LYS A 1 116 ? 5.634 -5.460 13.769 1.00 87.38 116 LYS A C 1
ATOM 979 O O . LYS A 1 116 ? 6.752 -5.223 14.221 1.00 87.38 116 LYS A O 1
ATOM 984 N N . GLN A 1 117 ? 5.445 -6.169 12.661 1.00 87.62 117 GLN A N 1
ATOM 985 C CA . GLN A 1 117 ? 6.539 -6.675 11.846 1.00 87.62 117 GLN A CA 1
ATOM 986 C C . GLN A 1 117 ? 7.108 -5.604 10.911 1.00 87.62 117 GLN A C 1
ATOM 988 O O . GLN A 1 117 ? 8.319 -5.589 10.684 1.00 87.62 117 GLN A O 1
ATOM 993 N N . TYR A 1 118 ? 6.254 -4.738 10.363 1.00 86.56 118 TYR A N 1
ATOM 994 C CA . TYR A 1 118 ? 6.621 -3.854 9.257 1.00 86.56 118 TYR A CA 1
ATOM 995 C C . TYR A 1 118 ? 6.529 -2.344 9.570 1.00 86.56 118 TYR A C 1
ATOM 997 O O . TYR A 1 118 ? 7.104 -1.545 8.822 1.00 86.56 118 TYR A O 1
ATOM 1005 N N . PHE A 1 119 ? 5.853 -1.944 10.655 1.00 88.75 119 PHE A N 1
ATOM 1006 C CA . PHE A 1 119 ? 5.535 -0.553 11.020 1.00 88.75 119 PHE A CA 1
ATOM 1007 C C . PHE A 1 119 ? 6.009 -0.209 12.442 1.00 88.75 119 PHE A C 1
ATOM 1009 O O . PHE A 1 119 ? 6.580 0.893 12.608 1.00 88.75 119 PHE A O 1
#

Secondary structure (DSSP, 8-state):
------TTSSPPPPPHHHHHHHHTTTTGGG-SSEEEEEEE-TTSSEEEEEEE-TTS-EEEEEEEEEE--HHHHHHHTTSTT--SEEEEEGGG------BS-HHHHHHHHTTSHHHHHH-

Sequence (119 aa):
MNFWISKKDIPLMPQWEAIVEMMRDKYLEAFTDEVVEVIYSKDCSLRYVILKDEKGLFTYQLEAIYQFDEDEWKYICFHNDALPATWVPFGGIVGKSVFENINEWLKELRAEPEYKQYF